Protein AF-A0A9P1PXM1-F1 (afdb_monomer_lite)

Foldseek 3Di:
DDPVVVVVVVVVVVVVVVVVVVVVVVVVVVVVVVVVVVVVVVVVVVVVLVVQLVVLLVVLCVVLVVQLVVQVVVLVVVVVCCVVVVDADDDDDDDPDDDDPDDDPDDDPPDDDDGDDPVVSVVVSVVSSVCSVVVSVVVSVVSSCVPRVVD

pLDDT: mean 90.53, std 9.71, range [61.19, 98.25]

Organism: Yersinia enterocolitica (NCBI:txid630)

Radius of gyration: 41.77 Å; chains: 1; bounding box: 87×29×127 Å

InterPro domains:
  IPR004929 Spanin, inner membrane subunit [MF_04137] (1-150)
  IPR004929 Spanin, inner membrane subunit [PF03245] (28-149)

Secondary structure (DSSP, 8-state):
--HHHHHHHHHHHHHHHHHHHHHHHHHHHHHHHHHHHHHHHHHHHHHHHHHHHHHHHHHHHHHHHHHHHHHHHHHHHHHHHHHTTSS---------SPPPSS--------PPPP---HHHHHHHHHHHHHHHHHHHHHHHHHHHIIIII--

Structure (mmCIF, N/CA/C/O backbone):
data_AF-A0A9P1PXM1-F1
#
_entry.id   AF-A0A9P1PXM1-F1
#
loop_
_atom_site.group_PDB
_atom_site.id
_atom_site.type_symbol
_atom_site.label_atom_id
_atom_site.label_alt_id
_atom_site.label_comp_id
_atom_site.label_asym_id
_atom_site.label_entity_id
_atom_site.label_seq_id
_atom_site.pdbx_PDB_ins_code
_atom_site.Cartn_x
_atom_site.Cartn_y
_atom_site.Cartn_z
_atom_site.occupancy
_atom_site.B_iso_or_equiv
_atom_site.auth_seq_id
_atom_site.auth_comp_id
_atom_site.auth_asym_id
_atom_site.auth_atom_id
_atom_site.pdbx_PDB_model_num
ATOM 1 N N . MET A 1 1 ? 45.763 4.132 -73.472 1.00 62.34 1 MET A N 1
ATOM 2 C CA . MET A 1 1 ? 45.670 3.554 -72.108 1.00 62.34 1 MET A CA 1
ATOM 3 C C . MET A 1 1 ? 45.896 2.052 -72.201 1.00 62.34 1 MET A C 1
ATOM 5 O O . MET A 1 1 ? 45.352 1.441 -73.112 1.00 62.34 1 MET A O 1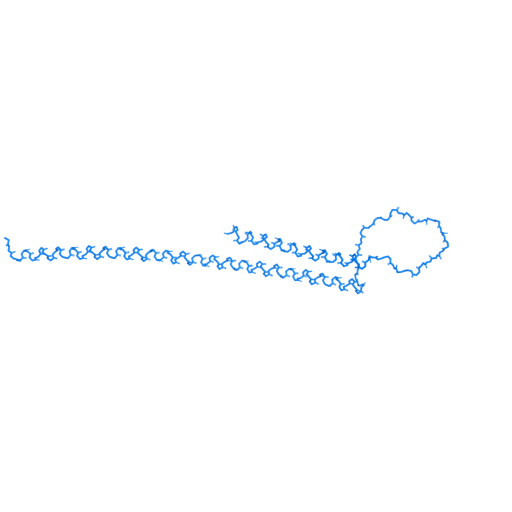
ATOM 9 N N . SER A 1 2 ? 46.723 1.460 -71.335 1.00 82.06 2 SER A N 1
ATOM 10 C CA . SER A 1 2 ? 47.013 0.018 -71.368 1.00 82.06 2 SER A CA 1
ATOM 11 C C . SER A 1 2 ? 45.920 -0.766 -70.631 1.00 82.06 2 SER A C 1
ATOM 13 O O . SER A 1 2 ? 45.391 -0.295 -69.625 1.00 82.06 2 SER A O 1
ATOM 15 N N . ARG A 1 3 ? 45.584 -1.978 -71.091 1.00 83.00 3 ARG A N 1
ATOM 16 C CA . ARG A 1 3 ? 44.566 -2.846 -70.453 1.00 83.00 3 ARG A CA 1
ATOM 17 C C . ARG A 1 3 ? 44.775 -3.021 -68.939 1.00 83.00 3 ARG A C 1
ATOM 19 O O . ARG A 1 3 ? 43.808 -3.055 -68.190 1.00 83.00 3 ARG A O 1
ATOM 26 N N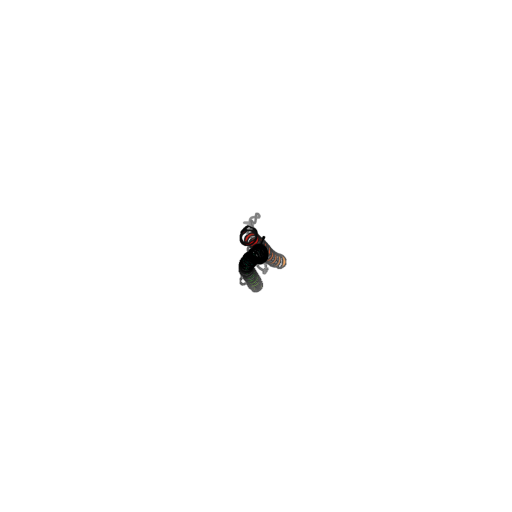 . VAL A 1 4 ? 46.033 -3.050 -68.498 1.00 85.31 4 VAL A N 1
ATOM 27 C CA . VAL A 1 4 ? 46.430 -3.159 -67.084 1.00 85.31 4 VAL A CA 1
ATOM 28 C C . VAL A 1 4 ? 45.962 -1.953 -66.262 1.00 85.31 4 VAL A C 1
ATOM 30 O O . VAL A 1 4 ? 45.397 -2.131 -65.187 1.00 85.31 4 VAL A O 1
ATOM 33 N N . THR A 1 5 ? 46.119 -0.729 -66.782 1.00 85.19 5 THR A N 1
ATOM 34 C CA . THR A 1 5 ? 45.651 0.489 -66.090 1.00 85.19 5 THR A CA 1
ATOM 35 C C . THR A 1 5 ? 44.131 0.512 -65.905 1.00 85.19 5 THR A C 1
ATOM 37 O O . THR A 1 5 ? 43.659 0.911 -64.846 1.00 85.19 5 THR A O 1
ATOM 40 N N . ALA A 1 6 ? 43.360 0.004 -66.873 1.00 85.81 6 ALA A N 1
ATOM 41 C CA . ALA A 1 6 ? 41.901 -0.079 -66.761 1.00 85.81 6 ALA A CA 1
ATOM 42 C C . ALA A 1 6 ? 41.438 -1.089 -65.690 1.00 85.81 6 ALA A C 1
ATOM 44 O O . ALA A 1 6 ? 40.504 -0.805 -64.943 1.00 85.81 6 ALA A O 1
ATOM 45 N N . ILE A 1 7 ? 42.112 -2.241 -65.575 1.00 89.44 7 ILE A N 1
ATOM 46 C CA . ILE A 1 7 ? 41.793 -3.270 -64.570 1.00 89.44 7 ILE A CA 1
ATOM 47 C C . ILE A 1 7 ? 42.066 -2.752 -63.151 1.00 89.44 7 ILE A C 1
ATOM 49 O O . ILE A 1 7 ? 41.232 -2.924 -62.266 1.00 89.44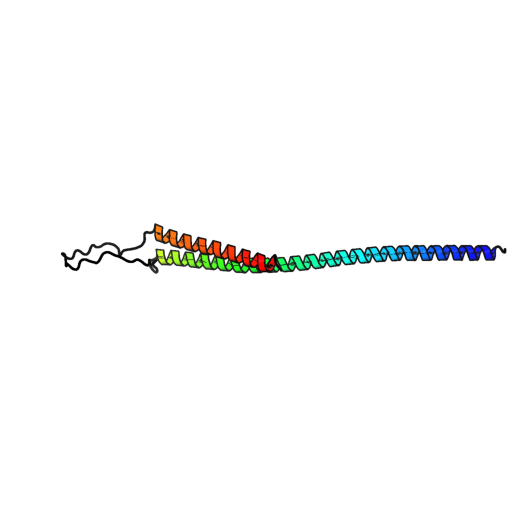 7 ILE A O 1
ATOM 53 N N . LEU A 1 8 ? 43.195 -2.069 -62.935 1.00 90.62 8 LEU A N 1
ATOM 54 C CA . LEU A 1 8 ? 43.537 -1.509 -61.622 1.00 90.62 8 LEU A CA 1
ATOM 55 C C . LEU A 1 8 ? 42.530 -0.447 -61.158 1.00 90.62 8 LEU A C 1
ATOM 57 O O . LEU A 1 8 ? 42.129 -0.447 -59.996 1.00 90.62 8 LEU A O 1
ATOM 61 N N . ILE A 1 9 ? 42.072 0.418 -62.069 1.00 89.88 9 ILE A N 1
ATOM 62 C CA . ILE A 1 9 ? 41.044 1.424 -61.765 1.00 89.88 9 ILE A CA 1
ATOM 63 C C . ILE A 1 9 ? 39.715 0.748 -61.399 1.00 89.88 9 ILE A C 1
ATOM 65 O O . ILE A 1 9 ? 39.086 1.134 -60.416 1.00 89.88 9 ILE A O 1
ATOM 69 N N . ALA A 1 10 ? 39.305 -0.289 -62.134 1.00 90.31 10 ALA A N 1
ATOM 70 C CA . ALA A 1 10 ? 38.071 -1.019 -61.841 1.00 90.31 10 ALA A CA 1
ATOM 71 C C . ALA A 1 10 ? 38.099 -1.689 -60.454 1.00 90.31 10 ALA A C 1
ATOM 73 O O . ALA A 1 10 ? 37.116 -1.617 -59.716 1.00 90.31 10 ALA A O 1
ATOM 74 N N . VAL A 1 11 ? 39.233 -2.283 -60.067 1.00 93.56 11 VAL A N 1
ATOM 75 C CA . VAL A 1 11 ? 39.417 -2.891 -58.737 1.00 93.56 11 VAL A CA 1
ATOM 76 C C . VAL A 1 11 ? 39.374 -1.837 -57.630 1.00 93.56 11 VAL A C 1
ATOM 78 O O . VAL A 1 11 ? 38.725 -2.057 -56.609 1.00 93.56 11 VAL A O 1
ATOM 81 N N . LEU A 1 12 ? 40.005 -0.676 -57.832 1.00 93.44 12 LEU A N 1
ATOM 82 C CA . LEU A 1 12 ? 39.952 0.426 -56.866 1.00 93.44 12 LEU A CA 1
ATOM 83 C C . LEU A 1 12 ? 38.523 0.934 -56.659 1.00 93.44 12 LEU A C 1
ATOM 85 O O . LEU A 1 12 ? 38.098 1.108 -55.519 1.00 93.44 12 LEU A O 1
ATOM 89 N N . ILE A 1 13 ? 37.760 1.117 -57.739 1.00 93.06 13 ILE A N 1
ATOM 90 C CA . ILE A 1 13 ? 36.359 1.550 -57.660 1.00 93.06 13 ILE A CA 1
ATOM 91 C C . ILE A 1 13 ? 35.510 0.504 -56.926 1.00 93.06 13 ILE A C 1
ATOM 93 O O . ILE A 1 13 ? 34.755 0.856 -56.021 1.00 93.06 13 ILE A O 1
ATOM 97 N N . ALA A 1 14 ? 35.666 -0.781 -57.260 1.00 92.94 14 ALA A N 1
ATOM 98 C CA . ALA A 1 14 ? 34.950 -1.866 -56.590 1.00 92.94 14 ALA A CA 1
ATOM 99 C C . ALA A 1 14 ? 35.294 -1.947 -55.091 1.00 92.94 14 ALA A C 1
ATOM 101 O O . ALA A 1 14 ? 34.402 -2.111 -54.258 1.00 92.94 14 ALA A O 1
ATOM 102 N N . SER A 1 15 ? 36.569 -1.765 -54.734 1.00 92.75 15 SER A N 1
ATOM 103 C CA . SER A 1 15 ? 37.022 -1.755 -53.341 1.00 92.75 15 SER A CA 1
ATOM 104 C C . SER A 1 15 ? 36.461 -0.564 -52.559 1.00 92.75 15 SER A C 1
ATOM 106 O O . SER A 1 15 ? 36.005 -0.736 -51.430 1.00 92.75 15 SER A O 1
ATOM 108 N N . LEU A 1 16 ? 36.457 0.639 -53.144 1.00 94.00 16 LEU A N 1
ATOM 109 C CA . LEU A 1 16 ? 35.881 1.834 -52.516 1.00 94.00 16 LEU A CA 1
ATOM 110 C C . LEU A 1 16 ? 34.366 1.691 -52.316 1.00 94.00 16 LEU A C 1
ATOM 112 O O . LEU A 1 16 ? 33.837 2.050 -51.262 1.00 94.00 16 LEU A O 1
ATOM 116 N N . PHE A 1 17 ? 33.664 1.118 -53.295 1.00 94.12 17 PHE A N 1
ATOM 117 C CA . PHE A 1 17 ? 32.233 0.847 -53.182 1.00 94.12 17 PHE A CA 1
ATOM 118 C C . PHE A 1 17 ? 31.929 -0.196 -52.093 1.00 94.12 17 PHE A C 1
ATOM 120 O O . PHE A 1 17 ? 31.042 0.011 -51.268 1.00 94.12 17 PHE A O 1
ATOM 127 N N . GLY A 1 18 ? 32.709 -1.280 -52.018 1.00 92.81 18 GLY A N 1
ATOM 128 C CA . GLY A 1 18 ? 32.565 -2.298 -50.973 1.00 92.81 18 GLY A CA 1
ATOM 129 C C . GLY A 1 18 ? 32.789 -1.745 -49.561 1.00 92.81 18 GLY A C 1
ATOM 130 O O . GLY A 1 18 ? 32.006 -2.034 -48.657 1.00 92.81 18 GLY A O 1
ATOM 131 N N . LEU A 1 19 ? 33.807 -0.897 -49.377 1.00 93.56 19 LEU A N 1
ATOM 132 C CA . LEU A 1 19 ? 34.098 -0.259 -48.089 1.00 93.56 19 LEU A CA 1
ATOM 133 C C . LEU A 1 19 ? 33.004 0.726 -47.669 1.00 93.56 19 LEU A C 1
ATOM 135 O O . LEU A 1 19 ? 32.585 0.703 -46.514 1.00 93.56 19 LEU A O 1
ATOM 139 N N . THR A 1 20 ? 32.508 1.567 -48.582 1.00 91.69 20 THR A N 1
ATOM 140 C CA . THR A 1 20 ? 31.424 2.515 -48.260 1.00 91.69 20 THR A CA 1
ATOM 141 C C . THR A 1 20 ? 30.119 1.790 -47.937 1.00 91.69 20 THR A C 1
ATOM 143 O O . THR A 1 20 ? 29.459 2.138 -46.957 1.00 91.69 20 THR A O 1
ATOM 146 N N . TYR A 1 21 ? 29.788 0.725 -48.675 1.00 94.44 21 TYR A N 1
ATOM 147 C CA . TYR A 1 21 ? 28.651 -0.140 -48.366 1.00 94.44 21 TYR A CA 1
ATOM 148 C C . TYR A 1 21 ? 28.796 -0.810 -46.993 1.00 94.44 21 TYR A C 1
ATOM 150 O O . TYR A 1 21 ? 27.865 -0.772 -46.189 1.00 94.44 21 TYR A O 1
ATOM 158 N N . TYR A 1 22 ? 29.970 -1.374 -46.686 1.00 93.44 22 TYR A N 1
ATOM 159 C CA . TYR A 1 22 ? 30.240 -1.994 -45.388 1.00 93.44 22 TYR A CA 1
ATOM 160 C C . TYR A 1 22 ? 30.136 -0.982 -44.244 1.00 93.44 22 TYR A C 1
ATOM 162 O O . TYR A 1 22 ? 29.437 -1.238 -43.267 1.00 93.44 22 TYR A O 1
ATOM 170 N N . HIS A 1 23 ? 30.745 0.199 -44.383 1.00 91.31 23 HIS A N 1
ATOM 171 C CA . HIS A 1 23 ? 30.631 1.270 -43.392 1.00 91.31 23 HIS A CA 1
ATOM 172 C C . HIS A 1 23 ? 29.180 1.703 -43.174 1.00 91.31 23 HIS A C 1
ATOM 174 O O . HIS A 1 23 ? 28.764 1.850 -42.027 1.00 91.31 23 HIS A O 1
ATOM 180 N N . TYR A 1 24 ? 28.389 1.848 -44.240 1.00 92.81 24 TYR A N 1
ATOM 181 C CA . TYR A 1 24 ? 26.969 2.185 -44.135 1.00 92.81 24 TYR A CA 1
ATOM 182 C C . TYR A 1 24 ? 26.160 1.085 -43.425 1.00 92.81 24 TYR A C 1
ATOM 184 O O . TYR A 1 24 ? 25.331 1.372 -42.556 1.00 92.81 24 TYR A O 1
ATOM 192 N N . ARG A 1 25 ? 26.424 -0.191 -43.738 1.00 93.44 25 ARG A N 1
ATOM 193 C CA . ARG A 1 25 ? 25.777 -1.347 -43.090 1.00 93.44 25 ARG A CA 1
ATOM 194 C C . ARG A 1 25 ? 26.162 -1.486 -41.618 1.00 93.44 25 ARG A C 1
ATOM 196 O O . ARG A 1 25 ? 25.297 -1.731 -40.789 1.00 93.44 25 ARG A O 1
ATOM 203 N N . VAL A 1 26 ? 27.431 -1.291 -41.276 1.00 92.69 26 VAL A N 1
ATOM 204 C CA . VAL A 1 26 ? 27.892 -1.314 -39.881 1.00 92.69 26 VAL A CA 1
ATOM 205 C C . VAL A 1 26 ? 27.335 -0.122 -39.109 1.00 92.69 26 VAL A C 1
ATOM 207 O O . VAL A 1 26 ? 26.914 -0.272 -37.968 1.00 92.69 26 VAL A O 1
ATOM 210 N N . GLN A 1 27 ? 27.280 1.061 -39.723 1.00 92.81 27 GLN A N 1
ATOM 211 C CA . GLN A 1 27 ? 26.720 2.243 -39.076 1.00 92.81 27 GLN A CA 1
ATOM 212 C C . GLN A 1 27 ? 25.219 2.098 -38.807 1.00 92.81 27 GLN A C 1
ATOM 214 O O . GLN A 1 27 ? 24.770 2.498 -37.736 1.00 92.81 27 GLN A O 1
ATOM 219 N N . SER A 1 28 ? 24.457 1.525 -39.743 1.00 90.44 28 SER A N 1
ATOM 220 C CA . SER A 1 28 ? 23.035 1.217 -39.520 1.00 90.44 28 SER A CA 1
ATOM 221 C C . SER A 1 28 ? 22.860 0.172 -38.420 1.00 90.44 28 SER A C 1
ATOM 223 O O . SER A 1 28 ? 22.159 0.442 -37.454 1.00 90.44 28 SER A O 1
ATOM 225 N N . LEU A 1 29 ? 23.601 -0.938 -38.471 1.00 92.94 29 LEU A N 1
ATOM 226 C CA . LEU A 1 29 ? 23.522 -1.978 -37.443 1.00 92.94 29 LEU A CA 1
ATOM 227 C C . LEU A 1 29 ? 23.883 -1.459 -36.040 1.00 92.94 29 LEU A C 1
ATOM 229 O O . LEU A 1 29 ? 23.219 -1.788 -35.063 1.00 92.94 29 LEU A O 1
ATOM 233 N N . ASN A 1 30 ? 24.912 -0.615 -35.927 1.00 93.31 30 ASN A N 1
ATOM 234 C CA . ASN A 1 30 ? 25.297 -0.009 -34.652 1.00 93.31 30 ASN A CA 1
ATOM 235 C C . ASN A 1 30 ? 24.205 0.911 -34.093 1.00 93.31 30 ASN A C 1
ATOM 237 O O . ASN A 1 30 ? 24.050 0.988 -32.875 1.00 93.31 30 ASN A O 1
ATOM 241 N N . ARG A 1 31 ? 23.453 1.607 -34.959 1.00 91.44 31 ARG A N 1
ATOM 242 C CA . ARG A 1 31 ? 22.298 2.409 -34.532 1.00 91.44 31 ARG A CA 1
ATOM 243 C C . ARG A 1 31 ? 21.182 1.514 -34.010 1.00 91.44 31 ARG A C 1
ATOM 245 O O . ARG A 1 31 ? 20.713 1.768 -32.908 1.00 91.44 31 ARG A O 1
ATOM 252 N N . ASP A 1 32 ? 20.848 0.449 -34.734 1.00 92.69 32 ASP A N 1
ATOM 253 C CA . ASP A 1 32 ? 19.796 -0.491 -34.332 1.00 92.69 32 ASP A CA 1
ATOM 254 C C . ASP A 1 32 ? 20.127 -1.154 -32.983 1.00 92.69 32 ASP A C 1
ATOM 256 O O . ASP A 1 32 ? 19.285 -1.236 -32.093 1.00 92.69 32 ASP A O 1
ATOM 260 N N . VAL A 1 33 ? 21.384 -1.573 -32.781 1.00 93.75 33 VAL A N 1
ATOM 261 C CA . VAL A 1 33 ? 21.846 -2.149 -31.505 1.00 93.75 33 VAL A CA 1
ATOM 262 C C . VAL A 1 33 ? 21.817 -1.117 -30.376 1.00 93.75 33 VAL A C 1
ATOM 264 O O . VAL A 1 33 ? 21.427 -1.449 -29.255 1.00 93.75 33 VAL A O 1
ATOM 267 N N . ALA A 1 34 ? 22.213 0.130 -30.643 1.00 93.62 34 ALA A N 1
ATOM 268 C CA . ALA A 1 34 ? 22.144 1.199 -29.650 1.00 93.62 34 ALA A CA 1
ATOM 269 C C . ALA A 1 34 ? 20.692 1.509 -29.255 1.00 93.62 34 ALA A C 1
ATOM 271 O O . ALA A 1 34 ? 20.405 1.681 -28.071 1.00 93.62 34 ALA A O 1
ATOM 272 N N . GLU A 1 35 ? 19.773 1.527 -30.221 1.00 94.31 35 GLU A N 1
ATO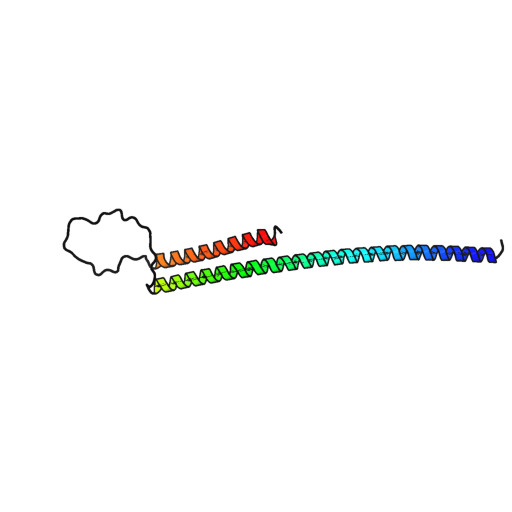M 273 C CA . GLU A 1 35 ? 18.341 1.698 -29.984 1.00 94.31 35 GLU A CA 1
ATOM 274 C C . GLU A 1 35 ? 17.773 0.544 -29.153 1.00 94.31 35 GLU A C 1
ATOM 276 O O . GLU A 1 35 ? 17.189 0.791 -28.097 1.00 94.31 35 GLU A O 1
ATOM 281 N N . LEU A 1 36 ? 18.034 -0.710 -29.543 1.00 94.00 36 LEU A N 1
ATOM 282 C CA . LEU A 1 36 ? 17.624 -1.886 -28.769 1.00 9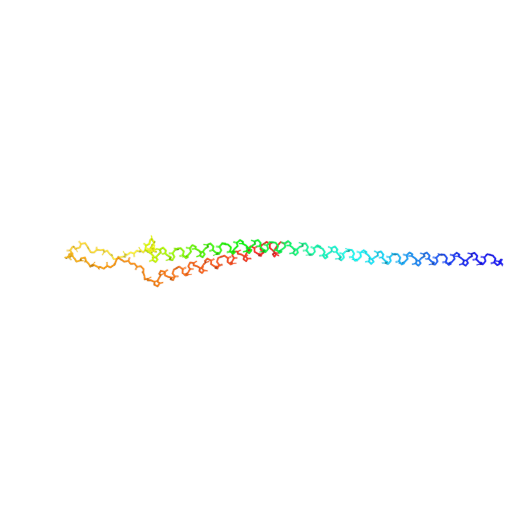4.00 36 LEU A CA 1
ATOM 283 C C . LEU A 1 36 ? 18.180 -1.852 -27.342 1.00 94.00 36 LEU A C 1
ATOM 285 O O . LEU A 1 36 ? 17.461 -2.160 -26.395 1.00 94.00 36 LEU A O 1
ATOM 289 N N . SER A 1 37 ? 19.446 -1.465 -27.169 1.00 94.69 37 SER A N 1
ATOM 290 C CA . SER A 1 37 ? 20.063 -1.353 -25.845 1.00 94.69 37 SER A CA 1
ATOM 291 C C . SER A 1 37 ? 19.389 -0.279 -24.991 1.00 94.69 37 SER A C 1
ATOM 293 O O . SER A 1 37 ? 19.165 -0.500 -23.802 1.00 94.69 37 SER A O 1
ATOM 295 N N . ASN A 1 38 ? 19.033 0.864 -25.580 1.00 94.44 38 ASN A N 1
ATOM 296 C CA . ASN A 1 38 ? 18.319 1.925 -24.875 1.00 94.44 38 ASN A CA 1
ATOM 297 C C . ASN A 1 38 ? 16.908 1.483 -24.475 1.00 94.44 38 ASN A C 1
ATOM 299 O O . ASN A 1 38 ? 16.523 1.680 -23.324 1.00 94.44 38 ASN A O 1
ATOM 303 N N . VAL A 1 39 ? 16.176 0.822 -25.376 1.00 95.06 39 VAL A N 1
ATOM 304 C CA . VAL A 1 39 ? 14.851 0.257 -25.078 1.00 95.06 39 VAL A CA 1
ATOM 305 C C . VAL A 1 39 ? 14.946 -0.787 -23.966 1.00 95.06 39 VAL A C 1
ATOM 307 O O . VAL A 1 39 ? 14.177 -0.728 -23.010 1.00 95.06 39 VAL A O 1
ATOM 310 N N . ALA A 1 40 ? 15.921 -1.697 -24.029 1.00 95.62 40 ALA A N 1
ATOM 311 C CA . ALA A 1 40 ? 16.131 -2.710 -22.997 1.00 95.62 40 ALA A CA 1
ATOM 312 C C . ALA A 1 40 ? 16.449 -2.082 -21.630 1.00 95.62 40 ALA A C 1
ATOM 314 O O . ALA A 1 40 ? 15.877 -2.479 -20.618 1.00 95.62 40 ALA A O 1
ATOM 315 N N . LYS A 1 41 ? 17.308 -1.055 -21.588 1.00 95.81 41 LYS A N 1
ATOM 316 C CA . LYS A 1 41 ? 17.603 -0.309 -20.353 1.00 95.81 41 LYS A CA 1
ATOM 317 C C . LYS A 1 41 ? 16.372 0.405 -19.803 1.00 95.81 41 LYS A C 1
ATOM 319 O O . LYS A 1 41 ? 16.156 0.393 -18.597 1.00 95.81 41 LYS A O 1
ATOM 324 N N . GLN A 1 42 ? 15.560 1.007 -20.670 1.00 95.94 42 GLN A N 1
ATOM 325 C CA . GLN A 1 42 ? 14.328 1.679 -20.264 1.00 95.94 42 GLN A CA 1
ATOM 326 C C . GLN A 1 42 ? 13.301 0.686 -19.702 1.00 95.94 42 GLN A C 1
ATOM 328 O O . GLN A 1 42 ? 12.659 0.969 -18.690 1.00 95.94 42 GLN A O 1
ATOM 333 N N . GLN A 1 43 ? 13.173 -0.489 -20.321 1.00 96.50 43 GLN A N 1
ATOM 334 C CA . GLN A 1 43 ? 12.332 -1.573 -19.815 1.00 96.50 43 GLN A CA 1
ATOM 335 C C . GLN A 1 43 ? 12.825 -2.072 -18.456 1.00 96.50 43 GLN A C 1
ATOM 337 O O . GLN A 1 43 ? 12.015 -2.194 -17.543 1.00 96.50 43 GLN A O 1
ATOM 342 N N . GLN A 1 44 ? 14.135 -2.282 -18.291 1.00 96.44 44 GLN A N 1
ATOM 343 C CA . GLN A 1 44 ? 14.709 -2.684 -17.007 1.00 96.44 44 GLN A CA 1
ATOM 344 C C . GLN A 1 44 ? 14.435 -1.643 -15.917 1.00 96.44 44 GLN A C 1
ATOM 346 O O . GLN A 1 44 ? 13.914 -1.991 -14.865 1.00 96.44 44 GLN A O 1
ATOM 351 N N . ALA A 1 45 ? 14.680 -0.359 -16.194 1.00 95.56 45 ALA A N 1
ATOM 352 C CA . ALA A 1 45 ? 14.398 0.715 -15.241 1.00 95.56 45 ALA A CA 1
ATOM 353 C C . ALA A 1 45 ? 12.907 0.775 -14.853 1.00 95.56 45 ALA A C 1
ATOM 355 O O . ALA A 1 45 ? 12.567 1.015 -13.697 1.00 95.56 45 ALA A O 1
ATOM 356 N N . THR A 1 46 ? 12.012 0.514 -15.811 1.00 95.62 46 THR A N 1
ATOM 357 C CA . THR A 1 46 ? 10.565 0.449 -15.559 1.00 95.62 46 THR A CA 1
ATOM 358 C C . THR A 1 46 ? 10.205 -0.745 -14.672 1.00 95.62 46 THR A C 1
ATOM 360 O O . THR A 1 46 ? 9.384 -0.609 -13.767 1.00 95.62 46 THR A O 1
ATOM 363 N N . LEU A 1 47 ? 10.812 -1.912 -14.903 1.00 96.62 47 LEU A N 1
ATOM 364 C CA . LEU A 1 47 ? 10.602 -3.101 -14.074 1.00 96.62 47 LEU A CA 1
ATOM 365 C C . LEU A 1 47 ? 11.095 -2.882 -12.641 1.00 96.62 47 LEU A C 1
ATOM 367 O O . LEU A 1 47 ? 10.347 -3.170 -11.709 1.00 96.62 47 LEU A O 1
ATOM 371 N N . ASP A 1 48 ? 12.283 -2.303 -12.467 1.00 96.06 48 ASP A N 1
ATOM 372 C CA . ASP A 1 48 ? 12.849 -1.993 -11.149 1.00 96.06 48 ASP A CA 1
ATOM 373 C C . ASP A 1 48 ? 11.950 -1.006 -10.375 1.00 96.06 48 ASP A C 1
ATOM 375 O O . ASP A 1 48 ? 11.705 -1.155 -9.171 1.00 96.06 48 ASP A O 1
ATOM 379 N N . GLN A 1 49 ? 11.392 -0.010 -11.076 1.00 94.69 49 GLN A N 1
ATOM 380 C CA . GLN A 1 49 ? 10.420 0.918 -10.499 1.00 94.69 49 GLN A CA 1
ATOM 381 C C . GLN A 1 49 ? 9.135 0.193 -10.068 1.00 94.69 49 GLN A C 1
ATOM 383 O O . GLN A 1 49 ? 8.657 0.402 -8.950 1.00 94.69 49 GLN A O 1
ATOM 388 N N . ILE A 1 50 ? 8.582 -0.675 -10.924 1.00 94.19 50 ILE A N 1
ATOM 389 C CA . ILE A 1 50 ? 7.388 -1.471 -10.604 1.00 94.19 50 ILE A CA 1
ATOM 390 C C . ILE A 1 50 ? 7.652 -2.369 -9.393 1.00 94.19 50 ILE A C 1
ATOM 392 O O . ILE A 1 50 ? 6.802 -2.455 -8.508 1.00 94.19 50 ILE A O 1
ATOM 396 N N . GLU A 1 51 ? 8.812 -3.019 -9.317 1.00 96.12 51 GLU A N 1
ATOM 397 C CA . GLU A 1 51 ? 9.180 -3.869 -8.185 1.00 96.12 51 GLU A CA 1
ATOM 398 C C . GLU A 1 51 ? 9.236 -3.070 -6.879 1.00 96.12 51 GLU A C 1
ATOM 400 O O . GLU A 1 51 ? 8.621 -3.460 -5.883 1.00 96.12 51 GLU A O 1
ATOM 405 N N . THR A 1 52 ? 9.882 -1.905 -6.902 1.00 94.88 52 THR A N 1
ATOM 406 C CA . THR A 1 52 ? 9.963 -1.017 -5.736 1.00 94.88 52 THR A CA 1
ATOM 407 C C . THR A 1 52 ? 8.571 -0.587 -5.264 1.00 94.88 52 THR A C 1
ATOM 409 O O . THR A 1 52 ? 8.256 -0.658 -4.073 1.00 94.88 52 THR A O 1
ATOM 412 N N . GLN A 1 53 ? 7.691 -0.203 -6.194 1.00 95.50 53 GLN A N 1
ATOM 413 C CA . GLN A 1 53 ? 6.307 0.153 -5.875 1.00 95.50 53 GLN A CA 1
ATOM 414 C C . GLN A 1 53 ? 5.527 -1.041 -5.309 1.00 95.50 53 GLN A C 1
ATOM 416 O O . GLN A 1 53 ? 4.785 -0.884 -4.340 1.00 95.50 53 GLN A O 1
ATOM 421 N N . ARG A 1 54 ? 5.712 -2.251 -5.854 1.00 95.88 54 ARG A N 1
ATOM 422 C CA . ARG A 1 54 ? 5.072 -3.476 -5.343 1.00 95.88 54 ARG A CA 1
ATOM 423 C C . ARG A 1 54 ? 5.475 -3.765 -3.903 1.00 95.88 54 ARG A C 1
ATOM 425 O O . ARG A 1 54 ? 4.604 -4.063 -3.089 1.00 95.88 54 ARG A O 1
ATOM 432 N N . GLN A 1 55 ? 6.762 -3.642 -3.588 1.00 96.88 55 GLN A N 1
ATOM 433 C CA . GLN A 1 55 ? 7.268 -3.837 -2.230 1.00 96.88 55 GLN A CA 1
ATOM 434 C C . GLN A 1 55 ? 6.700 -2.789 -1.264 1.00 96.88 55 GLN A C 1
ATOM 436 O O . GLN A 1 55 ? 6.252 -3.140 -0.172 1.00 96.88 55 GLN A O 1
ATOM 441 N N . ALA A 1 56 ? 6.641 -1.519 -1.678 1.00 96.19 56 ALA A N 1
ATOM 442 C CA . ALA A 1 56 ? 6.049 -0.454 -0.872 1.00 96.19 56 ALA A CA 1
ATOM 443 C C . ALA A 1 56 ? 4.556 -0.701 -0.588 1.00 96.19 56 ALA A C 1
ATOM 445 O O . ALA A 1 56 ? 4.121 -0.595 0.558 1.00 96.19 56 ALA A O 1
ATOM 446 N N . VAL A 1 57 ? 3.778 -1.096 -1.603 1.00 97.38 57 VAL A N 1
ATOM 447 C CA . VAL A 1 57 ? 2.356 -1.442 -1.439 1.00 97.38 57 VAL A CA 1
ATOM 448 C C . VAL A 1 57 ? 2.178 -2.632 -0.500 1.00 97.38 57 VAL A C 1
ATOM 450 O O . VAL A 1 57 ? 1.329 -2.579 0.385 1.00 97.38 57 VAL A O 1
ATOM 453 N N . ALA A 1 58 ? 2.994 -3.679 -0.644 1.00 98.06 58 ALA A N 1
ATOM 454 C CA . ALA A 1 58 ? 2.936 -4.847 0.232 1.00 98.06 58 ALA A CA 1
ATOM 455 C C . ALA A 1 58 ? 3.242 -4.487 1.696 1.00 98.06 58 ALA A C 1
ATOM 457 O O . ALA A 1 58 ? 2.575 -4.974 2.605 1.00 98.06 58 ALA A O 1
ATOM 458 N N . ALA A 1 59 ? 4.211 -3.601 1.941 1.00 97.62 59 ALA A N 1
ATOM 459 C CA . ALA A 1 59 ? 4.529 -3.141 3.291 1.00 97.62 59 ALA A CA 1
ATOM 460 C C . ALA A 1 59 ? 3.361 -2.370 3.935 1.00 97.62 59 ALA A C 1
ATOM 462 O O . ALA A 1 59 ? 3.055 -2.584 5.111 1.00 97.62 59 ALA A O 1
ATOM 463 N N . ILE A 1 60 ? 2.690 -1.507 3.164 1.00 98.00 60 ILE A N 1
ATOM 464 C CA . ILE A 1 60 ? 1.497 -0.772 3.612 1.00 98.00 60 ILE A CA 1
ATOM 465 C C . ILE A 1 60 ? 0.364 -1.751 3.935 1.00 98.00 60 ILE A C 1
ATOM 467 O O . ILE A 1 60 ? -0.234 -1.662 5.008 1.00 98.00 60 ILE A O 1
ATOM 471 N N . ASP A 1 61 ? 0.105 -2.713 3.049 1.00 97.75 61 ASP A N 1
ATOM 472 C CA . ASP A 1 61 ? -0.943 -3.716 3.238 1.00 97.75 61 ASP A CA 1
ATOM 473 C C . ASP A 1 61 ? -0.717 -4.557 4.504 1.00 97.75 61 ASP A C 1
ATOM 475 O O . ASP A 1 61 ? -1.620 -4.686 5.332 1.00 97.75 61 ASP A O 1
ATOM 479 N N . ILE A 1 62 ? 0.511 -5.042 4.721 1.00 98.19 62 ILE A N 1
ATOM 480 C CA . ILE A 1 62 ? 0.882 -5.807 5.921 1.00 98.19 62 ILE A CA 1
ATOM 481 C C . ILE A 1 62 ? 0.644 -4.982 7.191 1.00 98.19 62 ILE A C 1
ATOM 483 O O . ILE A 1 62 ? 0.046 -5.481 8.148 1.00 98.19 62 ILE A O 1
ATOM 487 N N . LYS A 1 63 ? 1.101 -3.723 7.209 1.00 97.94 63 LYS A N 1
ATOM 488 C CA . LYS A 1 63 ? 0.962 -2.826 8.363 1.00 97.94 63 LYS A CA 1
ATOM 489 C C . LYS A 1 63 ? -0.507 -2.632 8.730 1.00 97.94 63 LYS A C 1
ATOM 491 O O . LYS A 1 63 ? -0.905 -2.929 9.856 1.00 97.94 63 LYS A O 1
ATOM 496 N N . TYR A 1 64 ? -1.320 -2.178 7.780 1.00 98.00 64 TYR A N 1
ATOM 497 C CA . TYR A 1 64 ? -2.701 -1.798 8.070 1.00 98.00 64 TYR A CA 1
ATOM 498 C C . TYR A 1 64 ? -3.641 -2.992 8.223 1.00 98.00 64 TYR A C 1
ATOM 500 O O . TYR A 1 64 ? -4.586 -2.919 9.006 1.00 98.00 64 TYR A O 1
ATOM 508 N N . THR A 1 65 ? -3.359 -4.121 7.572 1.00 97.19 65 THR A N 1
ATOM 509 C CA . THR A 1 65 ? -4.086 -5.372 7.829 1.00 97.19 65 THR A CA 1
ATOM 510 C C . THR A 1 65 ? -3.851 -5.858 9.255 1.00 97.19 65 THR A C 1
ATOM 512 O O . THR A 1 65 ? -4.804 -6.247 9.935 1.00 97.19 65 THR A O 1
ATOM 515 N N . LYS A 1 66 ? -2.606 -5.789 9.744 1.00 97.56 66 LYS A N 1
ATOM 516 C CA . LYS A 1 66 ? -2.284 -6.145 11.128 1.00 97.56 66 LYS A CA 1
ATOM 517 C C . LYS A 1 66 ? -2.966 -5.208 12.124 1.00 97.56 66 LYS A C 1
ATOM 519 O O . LYS A 1 66 ? -3.659 -5.686 13.014 1.00 97.56 66 LYS A O 1
ATOM 524 N N . GLU A 1 67 ? -2.823 -3.894 11.951 1.00 96.19 67 GLU A N 1
ATOM 525 C CA . GLU A 1 67 ? -3.463 -2.905 12.830 1.00 96.19 67 GLU A CA 1
ATOM 526 C C . GLU A 1 67 ? -4.988 -3.088 12.877 1.00 96.19 67 GLU A C 1
ATOM 528 O O . GLU A 1 67 ? -5.597 -3.012 13.947 1.00 96.19 67 GLU A O 1
ATOM 533 N N . LEU A 1 68 ? -5.609 -3.393 11.733 1.00 97.19 68 LEU A N 1
ATOM 534 C CA . LEU A 1 68 ? -7.040 -3.666 11.661 1.00 97.19 68 LEU A CA 1
ATOM 535 C C . LEU A 1 68 ? -7.430 -4.941 12.418 1.00 97.19 68 LEU A C 1
ATOM 537 O O . LEU A 1 68 ? -8.449 -4.957 13.112 1.00 97.19 68 LEU A O 1
ATOM 541 N N . ALA A 1 69 ? -6.648 -6.011 12.277 1.00 97.25 69 ALA A N 1
ATOM 542 C CA . ALA A 1 69 ? -6.879 -7.267 12.983 1.00 97.25 69 ALA A CA 1
ATOM 543 C C . ALA A 1 69 ? -6.729 -7.093 14.503 1.00 97.25 69 ALA A C 1
ATOM 545 O O . ALA A 1 69 ? -7.596 -7.537 15.258 1.00 97.25 69 ALA A O 1
ATOM 546 N N . ASP A 1 70 ? -5.690 -6.381 14.941 1.00 96.62 70 ASP A N 1
ATOM 547 C CA . ASP A 1 70 ? -5.439 -6.082 16.352 1.00 96.62 70 ASP A CA 1
ATOM 548 C C . ASP A 1 70 ? -6.586 -5.243 16.945 1.00 96.62 70 ASP A C 1
ATOM 550 O O . ASP A 1 70 ? -7.114 -5.562 18.014 1.00 96.62 70 ASP A O 1
ATOM 554 N N . ALA A 1 71 ? -7.057 -4.220 16.222 1.00 95.19 71 ALA A N 1
ATOM 555 C CA . ALA A 1 71 ? -8.183 -3.389 16.650 1.00 95.19 71 ALA A CA 1
ATOM 556 C C . ALA A 1 71 ? -9.505 -4.171 16.744 1.00 95.19 71 ALA A C 1
ATOM 558 O O . ALA A 1 71 ? -10.289 -3.954 17.675 1.00 95.19 71 ALA A O 1
ATOM 559 N N . LYS A 1 72 ? -9.759 -5.090 15.803 1.00 95.75 72 LYS A N 1
ATOM 560 C CA . LYS A 1 72 ? -10.923 -5.988 15.850 1.00 95.75 72 LYS A CA 1
ATOM 561 C C . LYS A 1 72 ? -10.849 -6.938 17.040 1.00 95.75 72 LYS A C 1
ATOM 563 O O . LYS A 1 72 ? -11.828 -7.057 17.771 1.00 95.75 72 LYS A O 1
ATOM 568 N N . SER A 1 73 ? -9.687 -7.547 17.269 1.00 97.19 73 SER A N 1
ATOM 569 C CA . SER A 1 73 ? -9.442 -8.432 18.412 1.00 97.19 73 SER A CA 1
ATOM 570 C C . SER A 1 73 ? -9.690 -7.718 19.744 1.00 97.19 73 SER A C 1
ATOM 572 O O . SER A 1 73 ? -10.389 -8.235 20.616 1.00 97.19 73 SER A O 1
ATOM 574 N N . GLU A 1 74 ? -9.215 -6.478 19.883 1.00 96.12 74 GLU A N 1
ATOM 575 C CA . GLU A 1 74 ? -9.471 -5.679 21.082 1.00 96.12 74 GLU A CA 1
ATOM 576 C C . GLU A 1 74 ? -10.963 -5.357 21.261 1.00 96.12 74 GLU A C 1
ATOM 578 O O . GLU A 1 74 ? -11.469 -5.393 22.383 1.00 96.12 74 GLU A O 1
ATOM 583 N N . ASN A 1 75 ? -11.696 -5.067 20.180 1.00 95.75 75 ASN A N 1
ATOM 584 C CA . ASN A 1 75 ? -13.138 -4.824 20.263 1.00 95.75 75 ASN A CA 1
ATOM 585 C C . ASN A 1 75 ? -13.899 -6.087 20.698 1.00 95.75 75 ASN A C 1
ATOM 587 O O . ASN A 1 75 ? -14.760 -6.001 21.571 1.00 95.75 75 ASN A O 1
ATOM 591 N N . GLU A 1 76 ? -13.535 -7.255 20.164 1.00 96.81 76 GLU A N 1
ATOM 592 C CA . GLU A 1 76 ? -14.093 -8.547 20.583 1.00 96.81 76 GLU A CA 1
ATOM 593 C C . GLU A 1 76 ? -13.795 -8.859 22.051 1.00 96.81 76 GLU A C 1
ATOM 595 O O . GLU A 1 76 ? -14.689 -9.256 22.801 1.00 96.81 76 GLU A O 1
ATOM 600 N N . ARG A 1 77 ? -12.571 -8.588 22.515 1.00 97.56 77 ARG A N 1
ATOM 601 C CA . ARG A 1 77 ? -12.225 -8.726 23.934 1.00 97.56 77 ARG A CA 1
ATOM 602 C C . ARG A 1 77 ? -13.099 -7.833 24.814 1.00 97.56 77 ARG A C 1
ATOM 604 O O . ARG A 1 77 ? -13.607 -8.283 25.835 1.00 97.56 77 ARG A O 1
ATOM 611 N N . LEU A 1 78 ? -13.323 -6.583 24.405 1.00 96.31 78 LEU A N 1
ATOM 612 C CA . LEU A 1 78 ? -14.214 -5.665 25.119 1.00 96.31 78 LEU A CA 1
ATOM 613 C C . LEU A 1 78 ? -15.672 -6.143 25.110 1.00 96.31 78 LEU A C 1
ATOM 615 O O . LEU A 1 78 ? -16.340 -6.015 26.134 1.00 96.31 78 LEU A O 1
ATOM 619 N N . ARG A 1 79 ? -16.158 -6.719 24.000 1.00 96.00 79 ARG A N 1
ATOM 620 C CA . ARG A 1 79 ? -17.492 -7.345 23.924 1.00 96.00 79 ARG A CA 1
ATOM 621 C C . ARG A 1 79 ? -17.625 -8.469 24.946 1.00 96.00 79 ARG A C 1
ATOM 623 O O . ARG A 1 79 ? -18.595 -8.477 25.698 1.00 96.00 79 ARG A O 1
ATOM 630 N N . ALA A 1 80 ? -16.642 -9.367 25.010 1.00 96.88 80 ALA A N 1
ATOM 631 C CA . ALA A 1 80 ? -16.631 -10.475 25.960 1.00 96.88 80 ALA A CA 1
ATOM 632 C C . ALA A 1 80 ? -16.559 -9.989 27.417 1.00 96.88 80 ALA A C 1
ATOM 634 O O . ALA A 1 80 ? -17.323 -10.454 28.259 1.00 96.88 80 ALA A O 1
ATOM 635 N N . ASP A 1 81 ? -15.694 -9.017 27.713 1.00 96.56 81 ASP A N 1
ATOM 636 C CA . ASP A 1 81 ? -15.552 -8.458 29.059 1.00 96.56 81 ASP A CA 1
ATOM 637 C C . ASP A 1 81 ? -16.839 -7.771 29.549 1.00 96.56 81 ASP A C 1
ATOM 639 O O . ASP A 1 81 ? -17.223 -7.904 30.712 1.00 96.56 81 ASP A O 1
ATOM 643 N N . ILE A 1 82 ? -17.530 -7.050 28.661 1.00 94.00 82 ILE A N 1
ATOM 644 C CA . ILE A 1 82 ? -18.813 -6.412 28.980 1.00 94.00 82 ILE A CA 1
ATOM 645 C C . ILE A 1 82 ? -19.903 -7.469 29.177 1.00 94.00 82 ILE A C 1
ATOM 647 O O . ILE A 1 82 ? -20.635 -7.411 30.163 1.00 94.00 82 ILE A O 1
ATOM 651 N N . ALA A 1 83 ? -19.974 -8.476 28.301 1.00 92.38 83 ALA A N 1
ATOM 652 C CA . ALA A 1 83 ? -20.945 -9.564 28.418 1.00 92.38 83 ALA A CA 1
ATOM 653 C C . ALA A 1 83 ? -20.763 -10.388 29.707 1.00 92.38 83 ALA A C 1
ATOM 655 O O . ALA A 1 83 ? -21.747 -10.787 30.326 1.00 92.38 83 ALA A O 1
ATOM 656 N N . ASN A 1 84 ? -19.515 -10.594 30.138 1.00 94.44 84 ASN A N 1
ATOM 657 C CA . ASN A 1 84 ? -19.174 -11.295 31.378 1.00 94.44 84 ASN A CA 1
ATOM 658 C C . ASN A 1 84 ? -19.292 -10.408 32.632 1.00 94.44 84 ASN A C 1
ATOM 660 O O . ASN A 1 84 ? -19.070 -10.887 33.743 1.00 94.44 84 ASN A O 1
ATOM 664 N N . GLY A 1 85 ? -19.589 -9.112 32.477 1.00 90.56 85 GLY A N 1
ATOM 665 C CA . GLY A 1 85 ? -19.669 -8.151 33.579 1.00 90.56 85 GLY A CA 1
ATOM 666 C C . GLY A 1 85 ? -18.322 -7.793 34.219 1.00 90.56 85 GLY A C 1
ATOM 667 O O . GLY A 1 85 ? -18.304 -7.119 35.248 1.00 90.56 85 GLY A O 1
ATOM 668 N N . THR A 1 86 ? -17.190 -8.207 33.633 1.00 94.62 86 THR A N 1
ATOM 669 C CA . THR A 1 86 ? -15.843 -7.847 34.118 1.00 94.62 86 THR A CA 1
ATOM 670 C C . THR A 1 86 ? -15.513 -6.386 33.820 1.00 94.62 86 THR A C 1
ATOM 672 O O . THR A 1 86 ? -14.760 -5.748 34.559 1.00 94.62 86 THR A O 1
ATOM 675 N N . LYS A 1 87 ? -16.106 -5.830 32.757 1.00 93.75 87 LYS A N 1
ATOM 676 C CA . LYS A 1 87 ? -16.075 -4.404 32.418 1.00 93.75 87 LYS A CA 1
ATOM 677 C C . LYS A 1 87 ? -17.492 -3.875 32.229 1.00 93.75 87 LYS A C 1
ATOM 679 O O . LYS A 1 87 ? -18.419 -4.615 31.930 1.00 93.75 87 LYS A O 1
ATOM 684 N N . ARG A 1 88 ? -17.649 -2.557 32.361 1.00 91.50 88 ARG A N 1
ATOM 685 C CA . ARG A 1 88 ? -18.892 -1.846 32.038 1.00 91.50 88 ARG A CA 1
ATOM 686 C C . ARG A 1 88 ? -18.591 -0.561 31.288 1.00 91.50 88 ARG A C 1
ATOM 688 O O . ARG A 1 88 ? -17.588 0.099 31.571 1.00 91.50 88 ARG A O 1
ATOM 695 N N . LEU A 1 89 ? -19.478 -0.184 30.376 1.00 91.94 89 LEU A N 1
ATOM 696 C CA . LEU A 1 89 ? -19.426 1.134 29.760 1.00 91.94 89 LEU A CA 1
ATOM 697 C C . LEU A 1 89 ? -19.857 2.189 30.779 1.00 91.94 89 LEU A C 1
ATOM 699 O O . LEU A 1 89 ? -20.822 2.008 31.521 1.00 91.94 89 LEU A O 1
ATOM 703 N N . GLN A 1 90 ? -19.119 3.292 30.818 1.00 89.69 90 GLN A N 1
ATOM 704 C CA . GLN A 1 90 ? -19.441 4.437 31.657 1.00 89.69 90 GLN A CA 1
ATOM 705 C C . GLN A 1 90 ? -19.865 5.589 30.762 1.00 89.69 90 GLN A C 1
ATOM 707 O O . GLN A 1 90 ? -19.269 5.825 29.712 1.00 89.69 90 GLN A O 1
ATOM 712 N N . LEU A 1 91 ? -20.895 6.304 31.193 1.00 86.31 91 LEU A N 1
ATOM 713 C CA . LEU A 1 91 ? -21.343 7.523 30.547 1.00 86.31 91 LEU A CA 1
ATOM 714 C C . LEU A 1 91 ? -21.058 8.693 31.483 1.00 86.31 91 LEU A C 1
ATOM 716 O O . LEU A 1 91 ? -21.264 8.601 32.694 1.00 86.31 91 LEU A O 1
ATOM 720 N N . ASN A 1 92 ? -20.571 9.789 30.917 1.00 88.25 92 ASN A N 1
ATOM 721 C CA . ASN A 1 92 ? -20.433 11.033 31.651 1.00 88.25 92 ASN A CA 1
ATOM 722 C C . ASN A 1 92 ? -21.796 11.740 31.652 1.00 88.25 92 ASN A C 1
ATOM 724 O O . ASN A 1 92 ? -22.154 12.375 30.661 1.00 88.25 92 ASN A O 1
ATOM 728 N N . ALA A 1 93 ? -22.578 11.575 32.723 1.00 82.38 93 ALA A N 1
ATOM 729 C CA . ALA A 1 93 ? -23.870 12.241 32.887 1.00 82.38 93 ALA A CA 1
ATOM 730 C C . ALA A 1 93 ? -23.869 13.207 34.063 1.00 82.38 93 ALA A C 1
ATOM 732 O O . ALA A 1 93 ? -23.292 12.949 35.118 1.00 82.38 93 ALA A O 1
ATOM 733 N N . THR A 1 94 ? -24.625 14.288 33.897 1.00 84.62 94 THR A N 1
ATOM 734 C CA . THR A 1 94 ? -25.010 15.194 34.975 1.00 84.62 94 THR A CA 1
ATOM 735 C C . THR A 1 94 ? -26.476 14.952 35.317 1.00 84.62 94 THR A C 1
ATOM 737 O O . THR A 1 94 ? -27.362 15.191 34.500 1.00 84.62 94 THR A O 1
ATOM 740 N N . CYS A 1 95 ? -26.745 14.482 36.533 1.00 79.00 95 CYS A N 1
ATOM 741 C CA . CYS A 1 95 ? -28.108 14.301 37.027 1.00 79.00 95 CYS A CA 1
ATOM 742 C C . CYS A 1 95 ? -28.575 15.587 37.721 1.00 79.00 95 CYS A C 1
ATOM 744 O O . CYS A 1 95 ? -28.165 15.875 38.841 1.00 79.00 95 CYS A O 1
ATOM 746 N N . SER A 1 96 ? -29.434 16.370 37.063 1.00 78.69 96 SER A N 1
ATOM 747 C CA . SER A 1 96 ? -29.867 17.691 37.555 1.00 78.69 96 SER A CA 1
ATOM 748 C C . SER A 1 96 ? -30.901 17.649 38.686 1.00 78.69 96 SER A C 1
ATOM 750 O O . SER A 1 96 ? -31.170 18.680 39.297 1.00 78.69 96 SER A O 1
ATOM 752 N N . LYS A 1 97 ? -31.517 16.492 38.965 1.00 73.50 97 LYS A N 1
ATOM 753 C CA . LYS A 1 97 ? -32.489 16.365 40.060 1.00 73.50 97 LYS A CA 1
ATOM 754 C C . LYS A 1 97 ? -31.762 16.066 41.377 1.00 73.50 97 LYS A C 1
ATOM 756 O O . LYS A 1 97 ? -31.156 15.000 41.481 1.00 73.50 97 LYS A O 1
ATOM 761 N N . PRO A 1 98 ? -31.838 16.951 42.387 1.00 62.88 98 PRO A N 1
ATOM 762 C CA . PRO A 1 98 ? -31.313 16.647 43.708 1.00 62.88 98 PRO A CA 1
ATOM 763 C C . PRO A 1 98 ? -32.129 15.519 44.346 1.00 62.88 98 PRO A C 1
ATOM 765 O O . PRO A 1 98 ? -33.360 15.511 44.279 1.00 62.88 98 PRO A O 1
ATOM 768 N N . VAL A 1 99 ? -31.438 14.572 44.984 1.00 68.44 99 VAL A N 1
ATOM 769 C CA . VAL A 1 99 ? -32.076 13.602 45.880 1.00 68.44 99 VAL A CA 1
ATOM 770 C C . VAL A 1 99 ? -32.764 14.399 46.992 1.00 68.44 99 VAL A C 1
ATOM 772 O O . VAL A 1 99 ? -32.139 15.264 47.611 1.00 68.44 99 VAL A O 1
ATOM 775 N N . SER A 1 100 ? -34.063 14.167 47.200 1.00 66.12 100 SER A N 1
ATOM 776 C CA . SER A 1 100 ? -34.826 14.852 48.249 1.00 66.12 100 SER A CA 1
ATOM 777 C C . SER A 1 100 ? -34.150 14.642 49.608 1.00 66.12 100 SER A C 1
ATOM 779 O O . SER A 1 100 ? -33.837 13.512 49.972 1.00 66.12 100 SER A O 1
ATOM 781 N N . LYS A 1 101 ? -33.928 15.725 50.366 1.00 65.25 101 LYS A N 1
ATOM 782 C CA . LYS A 1 101 ? -33.356 15.665 51.727 1.00 65.25 101 LYS A CA 1
ATOM 783 C C . LYS A 1 101 ? -34.353 15.156 52.774 1.00 65.25 101 LYS A C 1
ATOM 785 O O . LYS A 1 101 ? -33.969 14.922 53.915 1.00 65.25 101 LYS A O 1
ATOM 790 N N . THR A 1 102 ? -35.627 15.022 52.410 1.00 63.12 102 THR A N 1
ATOM 791 C CA . THR A 1 102 ? -36.668 14.500 53.294 1.00 63.12 102 THR A CA 1
ATOM 792 C C . THR A 1 102 ? -36.597 12.976 53.303 1.00 63.12 102 THR A C 1
ATOM 794 O O . THR A 1 102 ? -36.915 12.340 52.300 1.00 63.12 102 THR A O 1
ATOM 797 N N . THR A 1 103 ? -36.193 12.392 54.433 1.00 61.19 103 THR A N 1
ATOM 798 C CA . THR A 1 103 ? -36.207 10.942 54.668 1.00 61.19 103 THR A CA 1
ATOM 799 C C . THR A 1 103 ? -37.649 10.426 54.626 1.00 61.19 103 THR A C 1
ATOM 801 O O . THR A 1 103 ? -38.380 10.519 55.609 1.00 61.19 103 THR A O 1
ATOM 804 N N . GLY A 1 104 ? -38.087 9.924 53.471 1.00 69.00 104 GLY A N 1
ATOM 805 C CA . GLY A 1 104 ? -39.287 9.089 53.367 1.00 69.00 104 GLY A CA 1
ATOM 806 C C . GLY A 1 104 ? -39.019 7.680 53.917 1.00 69.00 104 GLY A C 1
ATOM 807 O O . GLY A 1 104 ? -37.852 7.321 54.099 1.00 69.00 104 GLY A O 1
ATOM 808 N N . PRO A 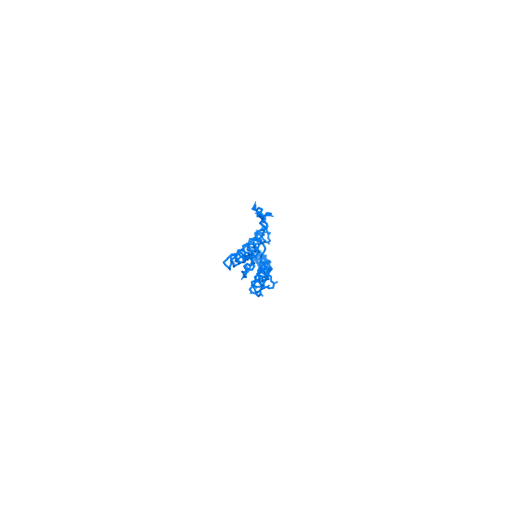1 105 ? -40.057 6.869 54.193 1.00 64.12 105 PRO A N 1
ATOM 809 C CA . PRO A 1 105 ? -39.873 5.489 54.638 1.00 64.12 105 PRO A CA 1
ATOM 810 C C . PRO A 1 105 ? -38.949 4.744 53.666 1.00 64.12 105 PRO A C 1
ATOM 812 O O . PRO A 1 105 ? -39.208 4.704 52.461 1.00 64.12 105 PRO A O 1
ATOM 815 N N . ALA A 1 106 ? -37.846 4.201 54.189 1.00 62.66 106 ALA A N 1
ATOM 816 C CA . ALA A 1 106 ? -36.836 3.512 53.399 1.00 62.66 106 ALA A CA 1
ATOM 817 C C . ALA A 1 106 ? -37.445 2.250 52.778 1.00 62.66 106 ALA A C 1
ATOM 819 O O . ALA A 1 106 ? -37.602 1.224 53.433 1.00 62.66 106 ALA A O 1
ATOM 820 N N . SER A 1 107 ? -37.807 2.344 51.505 1.00 65.88 107 SER A N 1
ATOM 821 C CA . SER A 1 107 ? -38.077 1.202 50.644 1.00 65.88 107 SER A CA 1
ATOM 822 C C . SER A 1 107 ? -36.881 1.111 49.710 1.00 65.88 107 SER A C 1
ATOM 824 O O . SER A 1 107 ? -36.685 1.975 48.860 1.00 65.88 107 SER A O 1
ATOM 826 N N . VAL A 1 108 ? -36.009 0.130 49.943 1.00 67.56 108 VAL A N 1
ATOM 827 C CA . VAL A 1 108 ? -34.946 -0.213 48.997 1.00 67.56 108 VAL A CA 1
ATOM 828 C C . VAL A 1 108 ? -35.597 -1.148 47.982 1.00 67.56 108 VAL A C 1
ATOM 830 O O . VAL A 1 108 ? -35.897 -2.284 48.352 1.00 67.56 108 VAL A O 1
ATOM 833 N N . PRO A 1 109 ? -35.916 -0.697 46.757 1.00 63.53 109 PRO A N 1
ATOM 834 C CA . PRO A 1 109 ? -36.310 -1.628 45.713 1.00 63.53 109 PRO A CA 1
ATOM 835 C C . PRO A 1 109 ? -35.140 -2.584 45.459 1.00 63.53 109 PRO A C 1
ATOM 837 O O . PRO A 1 109 ? -33.999 -2.142 45.312 1.00 63.53 109 PRO A O 1
ATOM 840 N N . ASP A 1 110 ? -35.423 -3.885 45.420 1.00 71.12 110 ASP A N 1
ATOM 841 C CA . ASP A 1 110 ? -34.479 -4.933 45.006 1.00 71.12 110 ASP A CA 1
ATOM 842 C C . ASP A 1 110 ? -34.337 -4.936 43.472 1.00 71.12 110 ASP A C 1
ATOM 844 O O . ASP A 1 110 ? -34.545 -5.936 42.789 1.00 71.12 110 ASP A O 1
ATOM 848 N N . ASP A 1 111 ? -34.083 -3.753 42.914 1.00 70.44 111 ASP A N 1
ATOM 849 C CA . ASP A 1 111 ? -33.888 -3.559 41.486 1.00 70.44 111 ASP A CA 1
ATOM 850 C C . ASP A 1 111 ? -32.404 -3.676 41.136 1.00 70.44 111 ASP A C 1
ATOM 852 O O . ASP A 1 111 ? -31.506 -3.290 41.893 1.00 70.44 111 ASP A O 1
ATOM 856 N N . ALA A 1 112 ? -32.137 -4.170 39.927 1.00 71.69 112 ALA A N 1
ATOM 857 C CA . ALA A 1 112 ? -30.789 -4.183 39.381 1.00 71.69 112 ALA A CA 1
ATOM 858 C C . ALA A 1 112 ? -30.203 -2.760 39.356 1.00 71.69 112 ALA A C 1
ATOM 860 O O . ALA A 1 112 ? -30.883 -1.785 39.028 1.00 71.69 112 ALA A O 1
ATOM 861 N N . SER A 1 113 ? -28.904 -2.648 39.650 1.00 74.25 113 SER A N 1
ATOM 862 C CA . SER A 1 113 ? -28.187 -1.373 39.552 1.00 74.25 113 SER A CA 1
ATOM 863 C C . SER A 1 113 ? -28.378 -0.736 38.173 1.00 74.25 113 SER A C 1
ATOM 865 O O . SER A 1 113 ? -28.356 -1.429 37.152 1.00 74.25 113 SER A O 1
ATOM 867 N N . ALA A 1 114 ? -28.521 0.592 38.141 1.00 79.44 114 ALA A N 1
ATOM 868 C CA . ALA A 1 114 ? -28.672 1.343 36.899 1.00 79.44 114 ALA A CA 1
ATOM 869 C C . ALA A 1 114 ? -27.548 0.991 35.905 1.00 79.44 114 ALA A C 1
ATOM 871 O O . ALA A 1 114 ? -26.362 1.150 36.207 1.00 79.44 114 ALA A O 1
ATOM 872 N N . ARG A 1 115 ? -27.933 0.511 34.718 1.00 84.44 115 ARG A N 1
ATOM 873 C CA . ARG A 1 115 ? -27.023 0.097 33.643 1.00 84.44 115 ARG A CA 1
ATOM 874 C C . ARG A 1 115 ? -27.517 0.573 32.282 1.00 84.44 115 ARG A C 1
ATOM 876 O O . ARG A 1 115 ? -28.698 0.874 32.114 1.00 84.44 115 ARG A O 1
ATOM 883 N N . LEU A 1 116 ? -26.603 0.640 31.315 1.00 90.00 116 LEU A N 1
ATOM 884 C CA . LEU A 1 116 ? -26.956 0.894 29.922 1.00 90.00 116 LEU A CA 1
ATOM 885 C C . LEU A 1 116 ? -27.844 -0.232 29.384 1.00 90.00 116 LEU A C 1
ATOM 887 O O . LEU A 1 116 ? -27.820 -1.365 29.868 1.00 90.00 116 LEU A O 1
ATOM 891 N N . THR A 1 117 ? -28.649 0.086 28.373 1.00 91.12 117 THR A N 1
ATOM 892 C CA . THR A 1 117 ? -29.414 -0.946 27.675 1.00 91.12 117 THR A CA 1
ATOM 893 C C . THR A 1 117 ? -28.456 -1.833 26.884 1.00 91.12 117 THR A C 1
ATOM 895 O O . THR A 1 117 ? -27.466 -1.351 26.333 1.00 91.12 117 THR A O 1
ATOM 898 N N . ASN A 1 118 ? -28.784 -3.121 26.752 1.00 90.25 118 ASN A N 1
ATOM 899 C CA . ASN A 1 118 ? -27.992 -4.044 25.931 1.00 90.25 118 ASN A CA 1
ATOM 900 C C . ASN A 1 118 ? -27.811 -3.514 24.489 1.00 90.25 118 ASN A C 1
ATOM 902 O O . ASN A 1 118 ? -26.784 -3.750 23.861 1.00 90.25 118 ASN A O 1
ATOM 906 N N . ALA A 1 119 ? -28.805 -2.786 23.959 1.00 94.06 119 ALA A N 1
ATOM 907 C CA . ALA A 1 119 ? -28.710 -2.137 22.652 1.00 94.06 119 ALA A CA 1
ATOM 908 C C . ALA A 1 119 ? -27.623 -1.051 22.634 1.00 94.06 119 ALA A C 1
ATOM 910 O O . ALA A 1 119 ? -26.741 -1.106 21.784 1.00 94.06 119 ALA A O 1
ATOM 911 N N . ALA A 1 120 ? -27.624 -0.138 23.611 1.00 93.00 120 ALA A N 1
ATOM 912 C CA . ALA A 1 120 ? -26.628 0.928 23.699 1.00 93.00 120 ALA A CA 1
ATOM 913 C C . ALA A 1 120 ? -25.195 0.386 23.841 1.00 93.00 120 ALA A C 1
ATOM 915 O O . ALA A 1 120 ? -24.272 0.924 23.230 1.00 93.00 120 ALA A O 1
ATOM 916 N N . GLU A 1 121 ? -25.001 -0.695 24.604 1.00 93.56 121 GLU A N 1
ATOM 917 C CA . GLU A 1 121 ? -23.687 -1.333 24.746 1.00 93.56 121 GLU A CA 1
ATOM 918 C C . GLU A 1 121 ? -23.174 -1.910 23.420 1.00 93.56 121 GLU A C 1
ATOM 920 O O . GLU A 1 121 ? -22.033 -1.649 23.026 1.00 93.56 121 GLU A O 1
ATOM 925 N N . ARG A 1 122 ? -24.026 -2.641 22.690 1.00 94.12 122 ARG A N 1
ATOM 926 C CA . ARG A 1 122 ? -23.672 -3.179 21.368 1.00 94.12 122 ARG A CA 1
ATOM 927 C C . ARG A 1 122 ? -23.415 -2.080 20.346 1.00 94.12 122 ARG A C 1
ATOM 929 O O . ARG A 1 122 ? -22.435 -2.159 19.607 1.00 94.12 122 ARG A O 1
ATOM 936 N N . ASP A 1 123 ? -24.279 -1.071 20.297 1.00 96.12 123 ASP A N 1
ATOM 937 C CA . ASP A 1 123 ? -24.193 0.006 19.311 1.00 96.12 123 ASP A CA 1
ATOM 938 C C . ASP A 1 123 ? -22.907 0.815 19.504 1.00 96.12 123 ASP A C 1
ATOM 940 O O . ASP A 1 123 ? -22.238 1.152 18.528 1.00 96.12 123 ASP A O 1
ATOM 944 N N . TYR A 1 124 ? -22.494 1.043 20.754 1.00 95.06 124 TYR A N 1
ATOM 945 C CA . TYR A 1 124 ? -21.214 1.676 21.062 1.00 95.06 124 TYR A CA 1
ATOM 946 C C . TYR A 1 124 ? -20.016 0.858 20.553 1.00 95.06 124 TYR A C 1
ATOM 948 O O . TYR A 1 124 ? -19.115 1.403 19.912 1.00 95.06 124 TYR A O 1
ATOM 956 N N . LEU A 1 125 ? -19.995 -0.456 20.800 1.00 95.56 125 LEU A N 1
ATOM 957 C CA . LEU A 1 125 ? -18.894 -1.319 20.356 1.00 95.56 125 LEU A CA 1
ATOM 958 C C . LEU A 1 125 ? -18.853 -1.466 18.829 1.00 95.56 125 LEU A C 1
ATOM 960 O O . LEU A 1 125 ? -17.765 -1.470 18.248 1.00 95.56 125 LEU A O 1
ATOM 964 N N . SER A 1 126 ? -20.018 -1.515 18.179 1.00 96.38 126 SER A N 1
ATOM 965 C CA . SER A 1 126 ? -20.156 -1.474 16.718 1.00 96.38 126 SER A CA 1
ATOM 966 C C . SER A 1 126 ? -19.644 -0.152 16.140 1.00 96.38 126 SER A C 1
ATOM 968 O O . SER A 1 126 ? -18.855 -0.142 15.194 1.00 96.38 126 SER A O 1
ATOM 970 N N . LEU A 1 127 ? -20.009 0.980 16.750 1.00 96.81 127 LEU A N 1
ATOM 971 C CA . LEU A 1 127 ? -19.507 2.293 16.351 1.00 96.81 127 LEU A CA 1
ATOM 972 C C . LEU A 1 127 ? -17.981 2.365 16.470 1.00 96.81 127 LEU A C 1
ATOM 974 O O . LEU A 1 127 ? -17.314 2.794 15.529 1.00 96.81 127 LEU A O 1
ATOM 978 N N . ARG A 1 128 ? -17.419 1.901 17.591 1.00 96.50 128 ARG A N 1
ATOM 979 C CA . ARG A 1 128 ? -15.967 1.845 17.801 1.00 96.50 128 ARG A CA 1
ATOM 980 C C . ARG A 1 128 ? -15.268 1.003 16.732 1.00 96.50 128 ARG A C 1
ATOM 982 O O . ARG A 1 128 ? -14.230 1.420 16.227 1.00 96.50 128 ARG A O 1
ATOM 989 N N . GLU A 1 129 ? -15.823 -0.156 16.378 1.00 97.00 129 GLU A N 1
ATOM 990 C CA . GLU A 1 129 ? -15.275 -1.010 15.316 1.00 97.00 129 GLU A CA 1
ATOM 991 C C . GLU A 1 129 ? -15.289 -0.292 13.959 1.00 97.00 129 GLU A C 1
ATOM 993 O O . GLU A 1 129 ? -14.267 -0.237 13.278 1.00 97.00 129 GLU A O 1
ATOM 998 N N . ARG A 1 130 ? -16.420 0.322 13.588 1.00 97.75 130 ARG A N 1
ATOM 999 C CA . ARG A 1 130 ? -16.566 1.056 12.321 1.00 97.75 130 ARG A CA 1
ATOM 1000 C C . ARG A 1 130 ? -15.618 2.249 12.220 1.00 97.75 130 ARG A C 1
ATOM 1002 O O . ARG A 1 130 ? -15.055 2.475 11.153 1.00 97.75 130 ARG A O 1
ATOM 1009 N N . ILE A 1 131 ? -15.422 2.987 13.314 1.00 97.19 131 ILE A N 1
ATOM 1010 C CA . ILE A 1 131 ? -14.440 4.078 13.379 1.00 97.19 131 ILE A CA 1
ATOM 1011 C C . ILE A 1 131 ? -13.025 3.529 13.188 1.00 97.19 131 ILE A C 1
ATOM 1013 O O . ILE A 1 131 ? -12.262 4.107 12.417 1.00 97.19 131 ILE A O 1
ATOM 1017 N N . GLY A 1 132 ? -12.686 2.412 13.837 1.00 96.19 132 GLY A N 1
ATOM 1018 C CA . GLY A 1 132 ? -11.397 1.741 13.653 1.00 96.19 132 GLY A CA 1
ATOM 1019 C C . GLY A 1 132 ? -11.153 1.360 12.193 1.00 96.19 132 GLY A C 1
ATOM 1020 O O . GLY A 1 132 ? -10.152 1.773 11.618 1.00 96.19 132 GLY A O 1
ATOM 1021 N N . ILE A 1 133 ? -12.115 0.675 11.564 1.00 97.31 133 ILE A N 1
ATOM 1022 C CA . ILE A 1 133 ? -12.057 0.303 10.141 1.00 97.31 133 ILE A CA 1
ATOM 1023 C C . ILE A 1 133 ? -11.824 1.536 9.262 1.00 97.31 133 ILE A C 1
ATOM 1025 O O . ILE A 1 133 ? -10.886 1.550 8.467 1.00 97.31 133 ILE A O 1
ATOM 1029 N N . ALA A 1 134 ? -12.657 2.571 9.405 1.00 97.81 134 ALA A N 1
ATOM 1030 C CA . ALA A 1 134 ? -12.565 3.769 8.577 1.00 97.81 134 ALA A CA 1
ATOM 1031 C C . ALA A 1 134 ? -11.227 4.496 8.774 1.00 97.81 134 ALA A C 1
ATOM 1033 O O . ALA A 1 134 ? -10.598 4.901 7.802 1.00 97.81 134 ALA A O 1
ATOM 1034 N N . THR A 1 135 ? -10.762 4.617 10.019 1.00 97.12 135 THR A N 1
ATOM 1035 C CA . THR A 1 135 ? -9.489 5.277 10.343 1.00 97.12 135 THR A CA 1
ATOM 1036 C C . THR A 1 135 ? -8.313 4.528 9.725 1.00 97.12 135 THR A C 1
ATOM 1038 O O . THR A 1 135 ? -7.476 5.145 9.074 1.00 97.12 135 THR A O 1
ATOM 1041 N N . THR A 1 136 ? -8.278 3.200 9.861 1.00 97.31 136 THR A N 1
ATOM 1042 C CA . THR A 1 136 ? -7.236 2.353 9.271 1.00 97.31 136 THR A CA 1
ATOM 1043 C C . THR A 1 136 ? -7.247 2.412 7.742 1.00 97.31 136 THR A C 1
ATOM 1045 O O . THR A 1 136 ? -6.191 2.539 7.132 1.00 97.31 136 THR A O 1
ATOM 1048 N N . GLN A 1 137 ? -8.424 2.388 7.110 1.00 96.69 137 GLN A N 1
ATOM 1049 C CA . GLN A 1 137 ? -8.544 2.528 5.655 1.00 96.69 137 GLN A CA 1
ATOM 1050 C C . GLN A 1 137 ? -8.051 3.893 5.166 1.00 96.69 137 GLN A C 1
ATOM 1052 O O . GLN A 1 137 ? -7.287 3.961 4.207 1.00 96.69 137 GLN A O 1
ATOM 1057 N N . ILE A 1 138 ? -8.458 4.977 5.831 1.00 98.12 138 ILE A N 1
ATOM 1058 C CA . ILE A 1 138 ? -8.030 6.335 5.478 1.00 98.12 138 ILE A CA 1
ATOM 1059 C C . ILE A 1 138 ? -6.515 6.471 5.641 1.00 98.12 138 ILE A C 1
ATOM 1061 O O . ILE A 1 138 ? -5.855 6.953 4.724 1.00 98.12 138 ILE A O 1
ATOM 1065 N N . ALA A 1 139 ? -5.959 6.010 6.763 1.00 98.00 139 ALA A N 1
ATOM 1066 C CA . ALA A 1 139 ? -4.522 6.058 7.012 1.00 98.00 139 ALA A CA 1
ATOM 1067 C C . ALA A 1 139 ? -3.739 5.238 5.973 1.00 98.00 139 ALA A C 1
ATOM 1069 O O . ALA A 1 139 ? -2.766 5.736 5.413 1.00 98.00 139 ALA A O 1
ATOM 1070 N N . GLY A 1 140 ? -4.207 4.031 5.638 1.00 97.94 140 GLY A N 1
ATOM 1071 C CA . GLY A 1 140 ? -3.613 3.204 4.586 1.00 97.94 140 GLY A CA 1
ATOM 1072 C C . GLY A 1 140 ? -3.623 3.865 3.211 1.00 97.94 140 GLY A C 1
ATOM 1073 O O . GLY A 1 140 ? -2.612 3.845 2.511 1.00 97.94 140 GLY A O 1
ATOM 1074 N N . LEU A 1 141 ? -4.729 4.512 2.836 1.00 97.94 141 LEU A N 1
ATOM 1075 C CA . LEU A 1 141 ? -4.827 5.256 1.577 1.00 97.94 141 LEU A CA 1
ATOM 1076 C C . LEU A 1 141 ? -3.915 6.491 1.559 1.00 97.94 141 LEU A C 1
ATOM 1078 O O . LEU A 1 141 ? -3.292 6.775 0.536 1.00 97.94 141 LEU A O 1
ATOM 1082 N N . GLN A 1 142 ? -3.802 7.209 2.677 1.00 98.25 142 GLN A N 1
ATOM 1083 C CA . GLN A 1 142 ? -2.882 8.342 2.811 1.00 98.25 142 GLN A CA 1
ATOM 1084 C C . GLN A 1 142 ? -1.418 7.900 2.682 1.00 98.25 142 GLN A C 1
ATOM 1086 O O . GLN A 1 142 ? -0.656 8.522 1.934 1.00 98.25 142 GLN A O 1
ATOM 1091 N N . ASP A 1 143 ? -1.038 6.804 3.347 1.00 97.56 143 ASP A N 1
ATOM 1092 C CA . ASP A 1 143 ? 0.301 6.218 3.243 1.00 97.56 143 ASP A CA 1
ATOM 1093 C C . ASP A 1 143 ? 0.582 5.738 1.812 1.00 97.56 143 ASP A C 1
ATOM 1095 O O . ASP A 1 143 ? 1.682 5.964 1.309 1.00 97.56 143 ASP A O 1
ATOM 1099 N N . TYR A 1 144 ? -0.401 5.139 1.130 1.00 97.69 144 TYR A N 1
ATOM 1100 C CA . TYR A 1 144 ? -0.282 4.721 -0.272 1.00 97.69 144 TYR A CA 1
ATOM 1101 C C . TYR A 1 144 ? -0.017 5.905 -1.202 1.00 97.69 144 TYR A C 1
ATOM 1103 O O . TYR A 1 144 ? 0.956 5.891 -1.955 1.00 97.69 144 TYR A O 1
ATOM 1111 N N . ILE A 1 145 ? -0.825 6.963 -1.116 1.00 97.44 145 ILE A N 1
ATOM 1112 C CA . ILE A 1 145 ? -0.640 8.158 -1.948 1.00 97.44 145 ILE A CA 1
ATOM 1113 C C . ILE A 1 145 ? 0.755 8.747 -1.717 1.00 97.44 145 ILE A C 1
ATOM 1115 O O . ILE A 1 145 ? 1.488 9.004 -2.669 1.00 97.44 145 ILE A O 1
ATOM 1119 N N . THR A 1 146 ? 1.148 8.902 -0.454 1.00 96.69 146 THR A N 1
ATOM 1120 C CA . THR A 1 146 ? 2.407 9.562 -0.085 1.00 96.69 146 THR A CA 1
ATOM 1121 C C . THR A 1 146 ? 3.638 8.735 -0.459 1.00 96.69 146 THR A C 1
ATOM 1123 O O . THR A 1 146 ? 4.652 9.297 -0.864 1.00 96.69 146 THR A O 1
ATOM 1126 N N . ASN A 1 147 ? 3.576 7.406 -0.333 1.00 94.44 147 ASN A N 1
ATOM 1127 C CA . ASN A 1 147 ? 4.741 6.537 -0.520 1.00 94.44 147 ASN A CA 1
ATOM 1128 C C . ASN A 1 147 ? 4.802 5.820 -1.870 1.00 94.44 147 ASN A C 1
ATOM 1130 O O . ASN A 1 147 ? 5.848 5.252 -2.175 1.00 94.44 147 ASN A O 1
ATOM 1134 N N . VAL A 1 148 ? 3.719 5.810 -2.648 1.00 94.19 148 VAL A N 1
ATOM 1135 C CA . VAL A 1 148 ? 3.647 5.072 -3.920 1.00 94.19 148 VAL A CA 1
ATOM 1136 C C . VAL A 1 148 ? 3.275 5.981 -5.086 1.00 94.19 148 VAL A C 1
ATOM 1138 O O . VAL A 1 148 ? 3.851 5.833 -6.156 1.00 94.19 148 VAL A O 1
ATOM 1141 N N . CYS A 1 149 ? 2.332 6.912 -4.908 1.00 94.12 149 CYS A N 1
ATOM 1142 C CA . CYS A 1 149 ? 1.889 7.784 -6.004 1.00 94.12 149 CYS A CA 1
ATOM 1143 C C . CYS A 1 149 ? 2.722 9.062 -6.141 1.00 94.12 149 CYS A C 1
ATOM 1145 O O . CYS A 1 149 ? 2.908 9.546 -7.252 1.00 94.12 149 CYS A O 1
ATOM 1147 N N . LEU A 1 150 ? 3.150 9.643 -5.016 1.00 93.31 150 LEU A N 1
ATOM 1148 C CA . LEU A 1 150 ? 3.900 10.904 -4.979 1.00 93.31 150 LEU A CA 1
ATOM 1149 C C . LEU A 1 150 ? 5.425 10.713 -4.924 1.00 93.31 150 LEU A C 1
ATOM 1151 O O . LEU A 1 150 ? 6.152 11.705 -4.960 1.00 93.31 150 LEU A O 1
ATOM 1155 N N . LYS A 1 151 ? 5.894 9.466 -4.815 1.00 80.19 151 LYS A N 1
ATOM 1156 C CA . LYS A 1 151 ? 7.304 9.088 -4.966 1.00 80.19 151 LYS A CA 1
ATOM 1157 C C . LYS A 1 151 ? 7.577 8.654 -6.397 1.00 80.19 151 LYS A C 1
ATOM 1159 O O . LYS A 1 151 ? 8.657 9.032 -6.895 1.00 80.19 151 LYS A O 1
#

Sequence (151 aa):
MSRVTAILIAVLIASLFGLTYYHYRVQSLNRDVAELSNVAKQQQATLDQIETQRQAVAAIDIKYTKELADAKSENERLRADIANGTKRLQLNATCSKPVSKTTGPASVPDDASARLTNAAERDYLSLRERIGIATTQIAGLQDYITNVCLK